Protein AF-A0A9N8K5F7-F1 (afdb_monomer_lite)

Foldseek 3Di:
DVVVVCVVVVCVVVLCVVQVVCVVVHPNVVSVVVVVVVVVVVVVCCVPPPDDPPPQVVLQVVLVVCCVVVVDPPSDRPVRVPPDDPVNVVVVVVVVVVCCCPVPPVNVVVVVVVVVVVVVVVVVVVVVVVVVVVD

InterPro domains:
  IPR011701 Major facilitator superfamily [PF07690] (1-124)
  IPR020846 Major facilitator superfamily domain [PS50850] (1-135)
  IPR036259 MFS transporter superfamily [SSF103473] (1-124)

Radius of gyration: 23.85 Å; chains: 1; bounding box: 61×31×61 Å

Structure (mmCIF, N/CA/C/O backbone):
data_AF-A0A9N8K5F7-F1
#
_entry.id   AF-A0A9N8K5F7-F1
#
loop_
_atom_site.group_PDB
_atom_site.id
_atom_site.type_symbol
_atom_site.label_atom_id
_atom_site.label_alt_id
_atom_site.label_comp_id
_atom_site.label_asym_id
_atom_site.label_entity_id
_atom_site.label_seq_id
_atom_site.pdbx_PDB_ins_code
_atom_site.Cartn_x
_atom_site.Cartn_y
_atom_site.Cartn_z
_atom_site.occupancy
_atom_site.B_iso_or_equiv
_atom_site.auth_seq_id
_atom_site.auth_comp_id
_atom_site.auth_asym_id
_atom_site.auth_atom_id
_atom_site.pdbx_PDB_model_num
ATOM 1 N N . MET A 1 1 ? -8.032 -16.164 -3.175 1.00 68.94 1 MET A N 1
ATOM 2 C CA . MET A 1 1 ? -6.645 -15.825 -2.787 1.00 68.94 1 MET A CA 1
ATOM 3 C C . MET A 1 1 ? -5.704 -15.759 -3.983 1.00 68.94 1 MET A C 1
ATOM 5 O O . MET A 1 1 ? -5.085 -14.722 -4.130 1.00 68.94 1 MET A O 1
ATOM 9 N N . ALA A 1 2 ? -5.668 -16.756 -4.878 1.00 79.31 2 ALA A N 1
ATOM 10 C CA . ALA A 1 2 ? -4.767 -16.767 -6.046 1.00 79.31 2 ALA A CA 1
ATOM 11 C C . ALA A 1 2 ? -4.793 -15.486 -6.914 1.00 79.31 2 ALA A C 1
ATOM 13 O O . ALA A 1 2 ? -3.746 -14.916 -7.201 1.00 79.31 2 ALA A O 1
ATOM 14 N N . PHE A 1 3 ? -5.980 -14.975 -7.268 1.00 81.56 3 PHE A N 1
ATOM 15 C CA . PHE A 1 3 ? -6.100 -13.721 -8.032 1.00 81.56 3 PHE A CA 1
ATOM 16 C C . PHE A 1 3 ? -5.583 -12.491 -7.272 1.00 81.56 3 PHE A C 1
ATOM 18 O O . PHE A 1 3 ? -4.952 -11.616 -7.855 1.00 81.56 3 PHE A O 1
ATOM 25 N N . TYR A 1 4 ? -5.811 -12.440 -5.958 1.00 80.94 4 TYR A N 1
ATOM 26 C CA . TYR A 1 4 ? -5.339 -11.344 -5.113 1.00 80.94 4 TYR A CA 1
ATOM 27 C C . TYR A 1 4 ? -3.813 -11.369 -4.956 1.00 80.94 4 TYR A C 1
ATOM 29 O O . TYR A 1 4 ? -3.171 -10.326 -4.995 1.00 80.94 4 TYR A O 1
ATOM 37 N N . THR A 1 5 ? -3.222 -12.560 -4.834 1.00 85.94 5 THR A N 1
ATOM 38 C CA . THR A 1 5 ? -1.767 -12.727 -4.724 1.00 85.94 5 THR A CA 1
ATOM 39 C C . THR A 1 5 ? -1.038 -12.528 -6.050 1.00 85.94 5 THR A C 1
ATOM 41 O O . THR A 1 5 ? 0.132 -12.173 -6.025 1.00 85.94 5 THR A O 1
ATOM 44 N N . ALA A 1 6 ? -1.705 -12.725 -7.193 1.00 84.56 6 ALA A N 1
ATOM 45 C CA . ALA A 1 6 ? -1.130 -12.489 -8.520 1.00 84.56 6 ALA A CA 1
ATOM 46 C C . ALA A 1 6 ? -1.094 -10.997 -8.906 1.00 84.56 6 ALA A C 1
ATOM 48 O O . ALA A 1 6 ? -0.188 -10.564 -9.613 1.00 84.56 6 ALA A O 1
ATOM 49 N N . ALA A 1 7 ? -2.040 -10.194 -8.410 1.00 85.00 7 ALA A N 1
ATOM 50 C CA . ALA A 1 7 ? -2.142 -8.764 -8.707 1.00 85.00 7 ALA A CA 1
ATOM 51 C C . ALA A 1 7 ? -0.830 -7.952 -8.544 1.00 85.00 7 ALA A C 1
ATOM 53 O O . ALA A 1 7 ? -0.512 -7.185 -9.455 1.00 85.00 7 ALA A O 1
ATOM 54 N N . PRO A 1 8 ? -0.036 -8.096 -7.457 1.00 83.62 8 PRO A N 1
ATOM 55 C CA . PRO A 1 8 ? 1.207 -7.336 -7.299 1.00 83.62 8 PRO A CA 1
ATOM 56 C C . PRO A 1 8 ? 2.324 -7.738 -8.271 1.00 83.62 8 PRO A C 1
ATOM 58 O O . PRO A 1 8 ? 3.209 -6.924 -8.504 1.00 83.62 8 PRO A O 1
ATOM 61 N N . PHE A 1 9 ? 2.293 -8.943 -8.846 1.00 82.38 9 PHE A N 1
ATOM 62 C CA . PHE A 1 9 ? 3.284 -9.377 -9.840 1.00 82.38 9 PHE A CA 1
ATOM 63 C C . PHE A 1 9 ? 2.952 -8.853 -11.239 1.00 82.38 9 PHE A C 1
ATOM 65 O O . PHE A 1 9 ? 3.835 -8.436 -11.976 1.00 82.38 9 PHE A O 1
ATOM 72 N N . VAL A 1 10 ? 1.661 -8.792 -11.569 1.00 86.19 10 VAL A N 1
ATOM 73 C CA . VAL A 1 10 ? 1.179 -8.317 -12.873 1.00 86.19 10 VAL A CA 1
ATOM 74 C C . VAL A 1 10 ? 1.387 -6.805 -13.050 1.00 86.19 10 VAL A C 1
ATOM 76 O O . VAL A 1 10 ? 1.620 -6.326 -14.158 1.00 86.19 10 VAL A O 1
ATOM 79 N N . GLY A 1 11 ? 1.326 -6.029 -11.963 1.00 83.50 11 GLY A N 1
ATOM 80 C CA . GLY A 1 11 ? 1.480 -4.570 -12.009 1.00 83.50 11 GLY A CA 1
ATOM 81 C C . GLY A 1 11 ? 2.815 -4.094 -12.612 1.00 83.50 11 GLY A C 1
ATOM 82 O O . GLY A 1 11 ? 2.790 -3.326 -13.577 1.00 83.50 11 GLY A O 1
ATOM 83 N N . PRO A 1 12 ? 3.974 -4.533 -12.082 1.00 83.88 12 PRO A N 1
ATOM 84 C CA . PRO A 1 12 ? 5.294 -4.168 -12.599 1.00 83.88 12 PRO A CA 1
ATOM 85 C C . PRO A 1 12 ? 5.569 -4.619 -14.035 1.00 83.88 12 PRO A C 1
ATOM 87 O O . PRO A 1 12 ? 6.362 -3.977 -14.712 1.00 83.88 12 PRO A O 1
ATOM 90 N N . GLU A 1 13 ? 4.928 -5.689 -14.508 1.00 84.81 13 GLU A N 1
ATOM 91 C CA . GLU A 1 13 ? 5.097 -6.184 -15.880 1.00 84.81 13 GLU A CA 1
ATOM 92 C C . GLU A 1 13 ? 4.286 -5.352 -16.883 1.00 84.81 13 GLU A C 1
ATOM 94 O O . GLU A 1 13 ? 4.802 -4.930 -17.916 1.00 84.81 13 GLU A O 1
ATOM 99 N N . ILE A 1 14 ? 3.020 -5.054 -16.565 1.00 88.12 14 ILE A N 1
ATOM 100 C CA . ILE A 1 14 ? 2.129 -4.292 -17.454 1.00 88.12 14 ILE A CA 1
ATOM 101 C C . ILE A 1 14 ? 2.465 -2.793 -17.445 1.00 88.12 14 ILE A C 1
ATOM 103 O O . ILE A 1 14 ? 2.315 -2.116 -18.465 1.00 88.12 14 ILE A O 1
ATOM 107 N N . GLY A 1 15 ? 2.938 -2.261 -16.314 1.00 85.31 15 GLY A N 1
ATOM 108 C CA . GLY A 1 15 ? 3.220 -0.835 -16.134 1.00 85.31 15 GLY A CA 1
ATOM 109 C C . GLY A 1 15 ? 4.149 -0.238 -17.205 1.00 85.31 15 GLY A C 1
ATOM 110 O O . GLY A 1 15 ? 3.743 0.714 -17.874 1.00 85.31 15 GLY A O 1
ATOM 111 N N . PRO A 1 16 ? 5.361 -0.784 -17.420 1.00 86.56 16 PRO A N 1
ATOM 112 C CA . PRO A 1 16 ? 6.296 -0.309 -18.440 1.00 86.56 16 PRO A CA 1
ATOM 113 C C . PRO A 1 16 ? 5.785 -0.487 -19.871 1.00 86.56 16 PRO A C 1
ATOM 115 O O . PRO A 1 16 ? 6.047 0.371 -20.708 1.00 86.56 16 PRO A O 1
ATOM 118 N N . ILE A 1 17 ? 5.024 -1.550 -20.156 1.00 87.88 17 ILE A N 1
ATOM 119 C CA . ILE A 1 17 ? 4.459 -1.804 -21.491 1.00 87.88 17 ILE A CA 1
ATOM 120 C C . ILE A 1 17 ? 3.467 -0.694 -21.854 1.00 87.88 17 ILE A C 1
ATOM 122 O O . ILE A 1 17 ? 3.580 -0.060 -22.903 1.00 87.88 17 ILE A O 1
ATOM 126 N N . VAL A 1 18 ? 2.521 -0.412 -20.955 1.00 88.06 18 VAL A N 1
ATOM 127 C CA . VAL A 1 18 ? 1.521 0.645 -21.154 1.00 88.06 18 VAL A CA 1
ATOM 128 C C . VAL A 1 18 ? 2.181 2.026 -21.128 1.00 88.06 18 VAL A C 1
ATOM 130 O O . VAL A 1 18 ? 1.870 2.874 -21.963 1.00 88.06 18 VAL A O 1
ATOM 133 N N . GLY A 1 19 ? 3.130 2.253 -20.216 1.00 85.81 19 GLY A N 1
ATOM 134 C CA . GLY A 1 19 ? 3.873 3.510 -20.117 1.00 85.81 19 GLY A CA 1
ATOM 135 C C . GLY A 1 19 ? 4.718 3.811 -21.358 1.00 85.81 19 GLY A C 1
ATOM 136 O O . GLY A 1 19 ? 4.715 4.946 -21.834 1.00 85.81 19 GLY A O 1
ATOM 137 N N . GLY A 1 20 ? 5.383 2.794 -21.911 1.00 85.81 20 GLY A N 1
ATOM 138 C CA . GLY A 1 20 ? 6.154 2.881 -23.148 1.00 85.81 20 GLY A CA 1
ATOM 139 C C . GLY A 1 20 ? 5.265 3.137 -24.361 1.00 85.81 20 GLY A C 1
ATOM 140 O O . GLY A 1 20 ? 5.573 4.012 -25.164 1.00 85.81 20 GLY A O 1
ATOM 141 N N . PHE A 1 21 ? 4.114 2.464 -24.453 1.00 88.19 21 PHE A N 1
ATOM 142 C CA . PHE A 1 21 ? 3.141 2.703 -25.521 1.00 88.19 21 PHE A CA 1
ATOM 143 C C . PHE A 1 21 ? 2.611 4.145 -25.503 1.00 88.19 21 PHE A C 1
ATOM 145 O O . PHE A 1 21 ? 2.589 4.816 -26.533 1.00 88.19 21 PHE A O 1
ATOM 152 N N . ILE A 1 22 ? 2.243 4.666 -24.328 1.00 89.75 22 ILE A N 1
ATOM 153 C CA . ILE A 1 22 ? 1.775 6.054 -24.188 1.00 89.75 22 ILE A CA 1
ATOM 154 C C . ILE A 1 22 ? 2.879 7.046 -24.576 1.00 89.75 22 ILE A C 1
ATOM 156 O O . ILE A 1 22 ? 2.595 8.031 -25.250 1.00 89.75 22 ILE A O 1
ATOM 160 N N . ASN A 1 23 ? 4.129 6.799 -24.179 1.00 88.50 23 ASN A N 1
ATOM 161 C CA . ASN A 1 23 ? 5.247 7.684 -24.508 1.00 88.50 23 ASN A CA 1
ATOM 162 C C . ASN A 1 23 ? 5.659 7.620 -25.988 1.00 88.50 23 ASN A C 1
ATOM 164 O O . ASN A 1 23 ? 6.150 8.604 -26.524 1.00 88.50 23 ASN A O 1
ATOM 168 N N . TYR A 1 24 ? 5.437 6.488 -26.656 1.00 88.44 24 TYR A N 1
ATOM 169 C CA . TYR A 1 24 ? 5.726 6.344 -28.081 1.00 88.44 24 TYR A CA 1
ATOM 170 C C . TYR A 1 24 ? 4.752 7.151 -28.950 1.00 88.44 24 TYR A C 1
ATOM 172 O O . TYR A 1 24 ? 5.163 7.826 -29.890 1.00 88.44 24 TYR A O 1
ATOM 180 N N . TYR A 1 25 ? 3.456 7.109 -28.628 1.00 85.88 25 TYR A N 1
ATOM 181 C CA . TYR A 1 25 ? 2.422 7.804 -29.406 1.00 85.88 25 TYR A CA 1
ATOM 182 C C . TYR A 1 25 ? 2.089 9.209 -28.881 1.00 85.88 25 TYR A C 1
ATOM 184 O O . TYR A 1 25 ? 1.400 9.971 -29.555 1.00 85.88 25 TYR A O 1
ATOM 192 N N . THR A 1 26 ? 2.504 9.557 -27.661 1.00 86.25 26 THR A N 1
ATOM 193 C CA . THR A 1 26 ? 2.134 10.802 -26.966 1.00 86.25 26 THR A CA 1
ATOM 194 C C . THR A 1 26 ? 3.304 11.335 -26.117 1.00 86.25 26 THR A C 1
ATOM 196 O O . THR A 1 26 ? 4.394 10.791 -26.100 1.00 86.25 26 THR A O 1
ATOM 199 N N . ASN A 1 27 ? 3.105 12.435 -25.388 1.00 87.00 27 ASN A N 1
ATOM 200 C CA . ASN A 1 27 ? 4.084 13.013 -24.465 1.00 87.00 27 ASN A CA 1
ATOM 201 C C . ASN A 1 27 ? 4.135 12.297 -23.103 1.00 87.00 27 ASN A C 1
ATOM 203 O O . ASN A 1 27 ? 3.123 11.817 -22.596 1.00 87.00 27 ASN A O 1
ATOM 207 N N . TRP A 1 28 ? 5.279 12.392 -22.419 1.00 85.00 28 TRP A N 1
ATOM 208 C CA . TRP A 1 28 ? 5.511 11.847 -21.068 1.00 85.00 28 TRP A CA 1
ATOM 209 C C . TRP A 1 28 ? 4.487 12.282 -20.002 1.00 85.00 28 TRP A C 1
ATOM 211 O O . TRP A 1 28 ? 4.210 11.545 -19.059 1.00 85.00 28 TRP A O 1
ATOM 221 N N . ARG A 1 29 ? 3.882 13.467 -20.155 1.00 91.06 29 ARG A N 1
ATOM 222 C CA . ARG A 1 29 ? 2.857 13.987 -19.232 1.00 91.06 29 ARG A CA 1
ATOM 223 C C . ARG A 1 29 ? 1.582 13.143 -19.242 1.00 91.06 29 ARG A C 1
ATOM 225 O O . ARG A 1 29 ? 0.918 13.026 -18.216 1.00 91.06 29 ARG A O 1
ATOM 232 N N . TRP A 1 30 ? 1.253 12.538 -20.383 1.00 89.94 30 TRP A N 1
ATOM 233 C CA . TRP A 1 30 ? 0.045 11.729 -20.528 1.00 89.94 30 TRP A CA 1
ATOM 234 C C . TRP A 1 30 ? 0.102 10.422 -19.748 1.00 89.94 30 TRP A C 1
ATOM 236 O O . TRP A 1 30 ? -0.938 9.970 -19.276 1.00 89.94 30 TRP A O 1
ATOM 246 N N . THR A 1 31 ? 1.295 9.882 -19.490 1.00 88.31 31 THR A N 1
ATOM 247 C CA . THR A 1 31 ? 1.465 8.733 -18.593 1.00 88.31 31 THR A CA 1
ATOM 248 C C . THR A 1 31 ? 0.914 9.039 -17.196 1.00 88.31 31 THR A C 1
ATOM 250 O O . THR A 1 31 ? 0.184 8.229 -16.628 1.00 88.31 31 THR A O 1
ATOM 253 N N . PHE A 1 32 ? 1.166 10.243 -16.668 1.00 89.06 32 PHE A N 1
ATOM 254 C CA . PHE A 1 32 ? 0.632 10.665 -15.369 1.00 89.06 32 PHE A CA 1
ATOM 255 C C . PHE A 1 32 ? -0.882 10.892 -15.393 1.00 89.06 32 PHE A C 1
ATOM 257 O O . PHE A 1 32 ? -1.564 10.520 -14.439 1.00 89.06 32 PHE A O 1
ATOM 264 N N . TYR A 1 33 ? -1.429 11.460 -16.473 1.00 92.06 33 TYR A N 1
ATOM 265 C CA . TYR A 1 33 ? -2.877 11.661 -16.593 1.00 92.06 33 TYR A CA 1
ATOM 266 C C . TYR A 1 33 ? -3.642 10.336 -16.664 1.00 92.06 33 TYR A C 1
ATOM 268 O O . TYR A 1 33 ? -4.646 10.181 -15.973 1.00 92.06 33 TYR A O 1
ATOM 276 N N . VAL A 1 34 ? -3.145 9.359 -17.427 1.00 90.38 34 VAL A N 1
ATOM 277 C CA . VAL A 1 34 ? -3.758 8.024 -17.513 1.00 90.38 34 VAL A CA 1
ATOM 278 C C . VAL A 1 34 ? -3.718 7.315 -16.159 1.00 90.38 34 VAL A C 1
ATOM 280 O O . VAL A 1 34 ? -4.736 6.782 -15.722 1.00 90.38 34 VAL A O 1
ATOM 283 N N . LEU A 1 35 ? -2.585 7.374 -15.449 1.00 90.88 35 LEU A N 1
ATOM 284 C CA . LEU A 1 35 ? -2.466 6.821 -14.096 1.00 90.88 35 LEU A CA 1
ATOM 285 C C . LEU A 1 35 ? -3.441 7.480 -13.111 1.00 90.88 35 LEU A C 1
ATOM 287 O O . LEU A 1 35 ? -4.038 6.791 -12.283 1.00 90.88 35 LEU A O 1
ATOM 291 N N . LEU A 1 36 ? -3.630 8.798 -13.209 1.00 93.31 36 LEU A N 1
ATOM 292 C CA . LEU A 1 36 ? -4.546 9.542 -12.347 1.00 93.31 36 LEU A CA 1
ATOM 293 C C . LEU A 1 36 ? -6.007 9.167 -12.618 1.00 93.31 36 LEU A C 1
ATOM 295 O O . LEU A 1 36 ? -6.751 8.922 -11.670 1.00 93.31 36 LEU A O 1
ATOM 299 N N . ILE A 1 37 ? -6.408 9.065 -13.888 1.00 94.12 37 ILE A N 1
ATOM 300 C CA . ILE A 1 37 ? -7.762 8.640 -14.277 1.00 94.12 37 ILE A CA 1
ATOM 301 C C . ILE A 1 37 ? -8.023 7.207 -13.807 1.00 94.12 37 ILE A C 1
ATOM 303 O O . ILE A 1 37 ? -9.064 6.937 -13.211 1.00 94.12 37 ILE A O 1
ATOM 307 N N . TRP A 1 38 ? -7.067 6.301 -14.023 1.00 91.81 38 TRP A N 1
ATOM 308 C CA . TRP A 1 38 ? -7.178 4.906 -13.604 1.00 91.81 38 TRP A CA 1
ATOM 309 C C . TRP A 1 38 ? -7.305 4.769 -12.082 1.00 91.81 38 TRP A C 1
ATOM 311 O O . TRP A 1 38 ? -8.236 4.134 -11.588 1.00 91.81 38 TRP A O 1
ATOM 321 N N . SER A 1 39 ? -6.414 5.421 -11.330 1.00 92.00 39 SER A N 1
ATOM 322 C CA . SER A 1 39 ? -6.435 5.417 -9.863 1.00 92.00 39 SER A CA 1
ATOM 323 C C . SER A 1 39 ? -7.713 6.052 -9.304 1.00 92.00 39 SER A C 1
ATOM 325 O O . SER A 1 39 ? -8.349 5.495 -8.409 1.00 92.00 39 SER A O 1
ATOM 327 N N . GLY A 1 40 ? -8.152 7.176 -9.880 1.00 93.31 40 GLY A N 1
ATOM 328 C CA . GLY A 1 40 ? -9.408 7.830 -9.512 1.00 93.31 40 GLY A CA 1
ATOM 329 C C . GLY A 1 40 ? -10.634 6.957 -9.795 1.00 93.31 40 GLY A C 1
ATOM 330 O O . GLY A 1 40 ? -11.529 6.864 -8.956 1.00 93.31 40 GLY A O 1
ATOM 331 N N . GLY A 1 41 ? -10.650 6.259 -10.934 1.00 94.50 41 GLY A N 1
ATOM 332 C CA . GLY A 1 41 ? -11.697 5.300 -11.286 1.00 94.50 41 GLY A CA 1
ATOM 333 C C . GLY A 1 41 ? -11.750 4.118 -10.320 1.00 94.50 41 GLY A C 1
ATOM 334 O O . GLY A 1 41 ? -12.825 3.769 -9.834 1.00 94.50 41 GLY A O 1
ATOM 335 N N . MET A 1 42 ? -10.593 3.551 -9.964 1.00 90.75 42 MET A N 1
ATOM 336 C CA . MET A 1 42 ? -10.506 2.499 -8.947 1.00 90.75 42 MET A CA 1
ATOM 337 C C . MET A 1 42 ? -10.994 2.985 -7.580 1.00 90.75 42 MET A C 1
ATOM 339 O O . MET A 1 42 ? -11.746 2.276 -6.918 1.00 90.75 42 MET A O 1
ATOM 343 N N . LEU A 1 43 ? -10.622 4.198 -7.164 1.00 90.56 43 LEU A N 1
ATOM 344 C CA . LEU A 1 43 ? -11.087 4.784 -5.908 1.00 90.56 43 LEU A CA 1
ATOM 345 C C . LEU A 1 43 ? -12.615 4.941 -5.895 1.00 90.56 43 LEU A C 1
ATOM 347 O O . LEU A 1 43 ? -13.264 4.543 -4.929 1.00 90.56 43 LEU A O 1
ATOM 351 N N . ALA A 1 44 ? -13.198 5.471 -6.972 1.00 91.44 44 ALA A N 1
ATOM 352 C CA . ALA A 1 44 ? -14.647 5.612 -7.101 1.00 91.44 44 ALA A CA 1
ATOM 353 C C . ALA A 1 44 ? -15.360 4.248 -7.094 1.00 91.44 44 ALA A C 1
ATOM 355 O O . ALA A 1 44 ? -16.387 4.081 -6.430 1.00 91.44 44 ALA A O 1
ATOM 356 N N . ALA A 1 45 ? -14.790 3.251 -7.775 1.00 89.88 45 ALA A N 1
ATOM 357 C CA . ALA A 1 45 ? -15.294 1.883 -7.768 1.00 89.88 45 ALA A CA 1
ATOM 358 C C . ALA A 1 45 ? -15.260 1.283 -6.354 1.00 89.88 45 ALA A C 1
ATOM 360 O O . ALA A 1 45 ? -16.245 0.704 -5.909 1.00 89.88 45 ALA A O 1
ATOM 361 N N . ILE A 1 46 ? -14.172 1.480 -5.606 1.00 88.44 46 ILE A N 1
ATOM 362 C CA . ILE A 1 46 ? -14.053 1.007 -4.222 1.00 88.44 46 ILE A CA 1
ATOM 363 C C . ILE A 1 46 ? -15.114 1.662 -3.332 1.00 88.44 46 ILE A C 1
ATOM 365 O O . ILE A 1 46 ? -15.798 0.961 -2.596 1.00 88.44 46 ILE A O 1
ATOM 369 N N . ILE A 1 47 ? -15.303 2.981 -3.428 1.00 86.06 47 ILE A N 1
ATOM 370 C CA . ILE A 1 47 ? -16.283 3.710 -2.605 1.00 86.06 47 ILE A CA 1
ATOM 371 C C . ILE A 1 47 ? -17.724 3.250 -2.887 1.00 86.06 47 ILE A C 1
ATOM 373 O O . ILE A 1 47 ? -18.548 3.224 -1.975 1.00 86.06 47 ILE A O 1
ATOM 377 N N . THR A 1 48 ? -18.040 2.897 -4.136 1.00 86.56 48 THR A N 1
ATOM 378 C CA . THR A 1 48 ? -19.407 2.530 -4.550 1.00 86.56 48 THR A CA 1
ATOM 379 C C . THR A 1 48 ? -19.722 1.044 -4.380 1.00 86.56 48 THR A C 1
ATOM 381 O O . THR A 1 48 ? -20.840 0.706 -3.995 1.00 86.56 48 THR A O 1
ATOM 384 N N . LEU A 1 49 ? -18.764 0.154 -4.654 1.00 85.81 49 LEU A N 1
ATOM 385 C CA . LEU A 1 49 ? -18.972 -1.299 -4.664 1.00 85.81 49 LEU A CA 1
ATOM 386 C C . LEU A 1 49 ? -18.599 -1.973 -3.341 1.00 85.81 49 LEU A C 1
ATOM 388 O O . LEU A 1 49 ? -19.134 -3.041 -3.040 1.00 85.81 49 LEU A O 1
ATOM 392 N N . VAL A 1 50 ? -17.677 -1.399 -2.559 1.00 81.38 50 VAL A N 1
ATOM 393 C CA . VAL A 1 50 ? -17.169 -2.044 -1.341 1.00 81.38 50 VAL A CA 1
ATOM 394 C C . VAL A 1 50 ? -17.916 -1.510 -0.118 1.00 81.38 50 VAL A C 1
ATOM 396 O O . VAL A 1 50 ? -17.704 -0.364 0.282 1.00 81.38 50 VAL A O 1
ATOM 399 N N . PRO A 1 51 ? -18.770 -2.323 0.534 1.00 70.75 51 PRO A N 1
ATOM 400 C CA . PRO A 1 51 ? -19.347 -1.934 1.809 1.00 70.75 51 PRO A CA 1
ATOM 401 C C . PRO A 1 51 ? -18.242 -1.832 2.867 1.00 70.75 51 PRO A C 1
ATOM 403 O O . PRO A 1 51 ? -17.304 -2.631 2.891 1.00 70.75 51 PRO A O 1
ATOM 406 N N . GLU A 1 52 ? -18.369 -0.856 3.766 1.00 72.81 52 GLU A N 1
ATOM 407 C CA . GLU A 1 52 ? -17.461 -0.627 4.898 1.00 72.81 52 GLU A CA 1
ATOM 408 C C . GLU A 1 52 ? -17.122 -1.932 5.641 1.00 72.81 52 GLU A C 1
ATOM 410 O O . GLU A 1 52 ? -17.899 -2.419 6.463 1.00 72.81 52 GLU A O 1
ATOM 415 N N . THR A 1 53 ? -15.947 -2.503 5.353 1.00 74.62 53 THR A N 1
ATOM 416 C CA . THR A 1 53 ? -15.509 -3.816 5.872 1.00 74.62 53 THR A CA 1
ATOM 417 C C . THR A 1 53 ? -14.735 -3.676 7.193 1.00 74.62 53 THR A C 1
ATOM 419 O O . THR A 1 53 ? -14.331 -4.656 7.819 1.00 74.62 53 THR A O 1
ATOM 422 N N . TYR A 1 54 ? -14.525 -2.446 7.673 1.00 68.00 54 TYR A N 1
ATOM 423 C CA . TYR A 1 54 ? -13.728 -2.199 8.867 1.00 68.00 54 TYR A CA 1
ATOM 424 C C . TYR A 1 54 ? -14.502 -2.553 10.151 1.00 68.00 54 TYR A C 1
ATOM 426 O O . TYR A 1 54 ? -15.331 -1.791 10.659 1.00 68.00 54 TYR A O 1
ATOM 434 N N . HIS A 1 55 ? -14.189 -3.729 10.704 1.00 63.66 55 HIS A N 1
ATOM 435 C CA . HIS A 1 55 ? -14.834 -4.330 11.879 1.00 63.66 55 HIS A CA 1
ATOM 436 C C . HIS A 1 55 ? -14.990 -3.380 13.094 1.00 63.66 55 HIS A C 1
ATOM 438 O O . HIS A 1 55 ? -16.070 -3.338 13.691 1.00 63.66 55 HIS A O 1
ATOM 444 N N . PRO A 1 56 ? -13.989 -2.551 13.463 1.00 65.44 56 PRO A N 1
ATOM 445 C CA . PRO A 1 56 ? -14.123 -1.600 14.571 1.00 65.44 56 PRO A CA 1
ATOM 446 C C . PRO A 1 56 ? -15.146 -0.483 14.315 1.00 65.44 56 PRO A C 1
ATOM 448 O O . PRO A 1 56 ? -15.813 -0.029 15.246 1.00 65.44 56 PRO A O 1
ATOM 451 N N . VAL A 1 57 ? -15.300 -0.047 13.060 1.00 68.69 57 VAL A N 1
ATOM 452 C CA . VAL A 1 57 ? -16.273 0.989 12.669 1.00 68.69 57 VAL A CA 1
ATOM 453 C C . VAL A 1 57 ? -17.689 0.418 12.633 1.00 68.69 57 VAL A C 1
ATOM 455 O O . VAL A 1 57 ? -18.622 1.083 13.087 1.00 68.69 57 VAL A O 1
ATOM 458 N N . LEU A 1 58 ? -17.860 -0.831 12.195 1.00 74.75 58 LEU A N 1
ATOM 459 C CA . LEU A 1 58 ? -19.142 -1.540 12.279 1.00 74.75 58 LEU A CA 1
ATOM 460 C C . LEU A 1 58 ? -19.593 -1.722 13.739 1.00 74.75 58 LEU A C 1
ATOM 462 O O . LEU A 1 58 ? -20.742 -1.429 14.075 1.00 74.75 58 LEU A O 1
ATOM 466 N N . LEU A 1 59 ? -18.675 -2.115 14.630 1.00 71.81 59 LEU A N 1
ATOM 467 C CA . LEU A 1 59 ? -18.928 -2.223 16.073 1.00 71.81 59 LEU A CA 1
ATOM 468 C C . LEU A 1 59 ? -19.284 -0.874 16.707 1.00 71.81 59 LEU A C 1
ATOM 470 O O . LEU A 1 59 ? -20.199 -0.812 17.528 1.00 71.81 59 LEU A O 1
ATOM 474 N N . ARG A 1 60 ? -18.623 0.215 16.294 1.00 72.69 60 ARG A N 1
ATOM 475 C CA . ARG A 1 60 ? -18.975 1.578 16.719 1.00 72.69 60 ARG A CA 1
ATOM 476 C C . ARG A 1 60 ? -20.389 1.958 16.277 1.00 72.69 60 ARG A C 1
ATOM 478 O O . ARG A 1 60 ? -21.176 2.412 17.102 1.00 72.69 60 ARG A O 1
ATOM 485 N N . LYS A 1 61 ? -20.747 1.726 15.008 1.00 73.94 61 LYS A N 1
ATOM 486 C CA . LYS A 1 61 ? -22.103 1.986 14.488 1.00 73.94 61 LYS A CA 1
ATOM 487 C C . LYS A 1 61 ? -23.165 1.182 15.254 1.00 73.94 61 LYS A C 1
ATOM 489 O O . LYS A 1 61 ? -24.205 1.734 15.612 1.00 73.94 61 LYS A O 1
ATOM 494 N N . LYS A 1 62 ? -22.882 -0.086 15.577 1.00 75.69 62 LYS A N 1
ATOM 495 C CA . LYS A 1 62 ? -23.778 -0.950 16.365 1.00 75.69 62 LYS A CA 1
ATOM 496 C C . LYS A 1 62 ? -23.919 -0.478 17.818 1.00 75.69 62 LYS A C 1
ATOM 498 O O . LYS A 1 62 ? -25.038 -0.417 18.318 1.00 75.69 62 LYS A O 1
ATOM 503 N N . ALA A 1 63 ? -22.822 -0.084 18.467 1.00 73.69 63 ALA A N 1
ATOM 504 C CA . ALA A 1 63 ? -22.837 0.458 19.828 1.00 73.69 63 ALA A CA 1
ATOM 505 C C . ALA A 1 63 ? -23.619 1.782 19.919 1.00 73.69 63 ALA A C 1
ATOM 507 O O . ALA A 1 63 ? -24.389 1.975 20.854 1.00 73.69 63 ALA A O 1
ATOM 508 N N . ILE A 1 64 ? -23.492 2.667 18.921 1.00 74.88 64 ILE A N 1
ATOM 509 C CA . ILE A 1 64 ? -24.270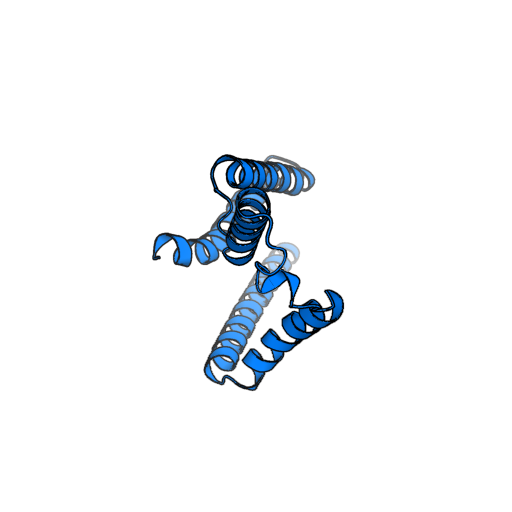 3.916 18.841 1.00 74.88 64 ILE A CA 1
ATOM 510 C C . ILE A 1 64 ? -25.769 3.630 18.685 1.00 74.88 64 ILE A C 1
ATOM 512 O O . ILE A 1 64 ? -26.581 4.298 19.323 1.00 74.88 64 ILE A O 1
ATOM 516 N N . LYS A 1 65 ? -26.146 2.637 17.869 1.00 78.94 65 LYS A N 1
ATOM 517 C CA . LYS A 1 65 ? -27.550 2.231 17.708 1.00 78.94 65 LYS A CA 1
ATOM 518 C C . LYS A 1 65 ? -28.126 1.677 19.020 1.00 78.94 65 LYS A C 1
ATOM 520 O O . LYS A 1 65 ? -29.141 2.170 19.491 1.00 78.94 65 LYS A O 1
ATOM 525 N N . LEU A 1 66 ? -27.405 0.765 19.677 1.00 73.69 66 LEU A N 1
ATOM 526 C CA . LEU A 1 66 ? -27.803 0.179 20.965 1.00 73.69 66 LEU A CA 1
ATOM 527 C C . LEU A 1 66 ? -27.923 1.212 22.098 1.00 73.69 66 LEU A C 1
ATOM 529 O O . LEU A 1 66 ? -28.811 1.092 22.941 1.00 73.69 66 LEU A O 1
ATOM 533 N N . ARG A 1 67 ? -27.080 2.255 22.111 1.00 76.50 67 ARG A N 1
ATOM 534 C CA . ARG A 1 67 ? -27.214 3.382 23.052 1.00 76.50 67 ARG A CA 1
ATOM 535 C C . ARG A 1 67 ? -28.529 4.133 22.887 1.00 76.50 67 ARG A C 1
ATOM 537 O O . ARG A 1 67 ? -29.132 4.499 23.889 1.00 76.50 67 ARG A O 1
ATOM 544 N N . LYS A 1 68 ? -28.943 4.380 21.640 1.00 73.25 68 LYS A N 1
ATOM 545 C CA . LYS A 1 68 ? -30.189 5.097 21.339 1.00 73.25 68 LYS A CA 1
ATOM 546 C C . LYS A 1 68 ? -31.417 4.281 21.736 1.00 73.25 68 LYS A C 1
ATOM 548 O O . LYS A 1 68 ? -32.342 4.851 22.295 1.00 73.25 68 LYS A O 1
ATOM 553 N N . ASP A 1 69 ? -31.380 2.970 21.507 1.00 76.56 69 ASP A N 1
ATOM 554 C CA . ASP A 1 69 ? -32.520 2.085 21.772 1.00 76.56 69 ASP A CA 1
ATOM 555 C C . ASP A 1 69 ? -32.677 1.750 23.270 1.00 76.56 69 ASP A C 1
ATOM 557 O O . ASP A 1 69 ? -33.793 1.626 23.761 1.00 76.56 69 ASP A O 1
ATOM 561 N N . THR A 1 70 ? -31.572 1.624 24.019 1.00 72.62 70 THR A N 1
ATOM 562 C CA . THR A 1 70 ? -31.594 1.150 25.423 1.00 72.62 70 THR A CA 1
ATOM 563 C C . THR A 1 70 ? -31.460 2.277 26.456 1.00 72.62 70 THR A C 1
ATOM 565 O O . THR A 1 70 ? -31.563 2.027 27.653 1.00 72.62 70 THR A O 1
ATOM 568 N N . GLY A 1 71 ? -31.128 3.503 26.037 1.00 67.25 71 GLY A N 1
ATOM 569 C CA . GLY A 1 71 ? -30.895 4.648 26.933 1.00 67.25 71 GLY A CA 1
ATOM 570 C C . GLY A 1 71 ? -29.702 4.506 27.896 1.00 67.25 71 GLY A C 1
ATOM 571 O O . GLY A 1 71 ? -29.427 5.418 28.672 1.00 67.25 71 GLY A O 1
ATOM 572 N N . ASN A 1 72 ? -28.968 3.387 27.859 1.00 64.31 72 ASN A N 1
ATOM 573 C CA . ASN A 1 72 ? -27.877 3.092 28.784 1.00 64.31 72 ASN A CA 1
ATOM 574 C C . ASN A 1 72 ? -26.508 3.515 28.196 1.00 64.31 72 ASN A C 1
ATOM 576 O O . ASN A 1 72 ? -26.082 2.962 27.173 1.00 64.31 72 ASN A O 1
ATOM 580 N N . PRO A 1 73 ? -25.772 4.447 28.836 1.00 64.44 73 PRO A N 1
ATOM 581 C CA . PRO A 1 73 ? -24.474 4.936 28.358 1.00 64.44 73 PRO A CA 1
ATOM 582 C C . PRO A 1 73 ? -23.316 3.928 28.503 1.00 64.44 73 PRO A C 1
ATOM 584 O O . PRO A 1 73 ? -22.214 4.199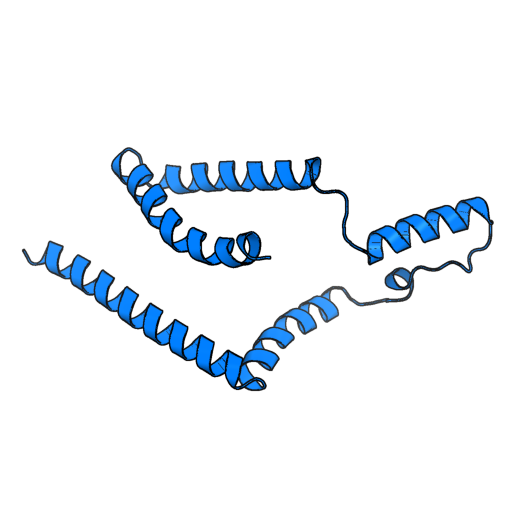 28.017 1.00 64.44 73 PRO A O 1
ATOM 587 N N . ALA A 1 74 ? -23.539 2.768 29.135 1.00 65.12 74 ALA A N 1
ATOM 588 C CA . ALA A 1 74 ? -22.513 1.752 29.385 1.00 65.12 74 ALA A CA 1
ATOM 589 C C . ALA A 1 74 ? -22.018 1.020 28.121 1.00 65.12 74 ALA A C 1
ATOM 591 O O . ALA A 1 74 ? -20.911 0.482 28.107 1.00 65.12 74 ALA A O 1
ATOM 592 N N . TRP A 1 75 ? -22.791 1.020 27.031 1.00 56.94 75 TRP A N 1
ATOM 593 C CA . TRP A 1 75 ? -22.397 0.368 25.780 1.00 56.94 75 TRP A CA 1
ATOM 594 C C . TRP A 1 75 ? -21.321 1.187 25.056 1.00 56.94 75 TRP A C 1
ATOM 596 O O . TRP A 1 75 ? -21.642 2.077 24.274 1.00 56.94 75 TRP A O 1
ATOM 606 N N . ARG A 1 76 ? -20.031 0.938 25.315 1.00 61.19 76 ARG A N 1
ATOM 607 C CA . ARG A 1 76 ? -18.884 1.554 24.613 1.00 61.19 76 ARG A CA 1
ATOM 608 C C . ARG A 1 76 ? -18.199 0.555 23.695 1.00 61.19 76 ARG A C 1
ATOM 610 O O . ARG A 1 76 ? -17.862 -0.548 24.108 1.00 61.19 76 ARG A O 1
ATOM 617 N N . ALA A 1 77 ? -17.983 0.951 22.440 1.00 59.75 77 ALA A N 1
ATOM 618 C CA . ALA A 1 77 ? -17.174 0.153 21.529 1.00 59.75 77 ALA A CA 1
ATOM 619 C C . ALA A 1 77 ? -15.703 0.185 21.996 1.00 59.75 77 ALA A C 1
ATOM 621 O O . ALA A 1 77 ? -15.243 1.239 22.443 1.00 59.75 77 ALA A O 1
ATOM 622 N N . PRO A 1 78 ? -14.927 -0.906 21.848 1.00 62.19 78 PRO A N 1
ATOM 623 C CA . PRO A 1 78 ? -13.518 -0.947 22.257 1.00 62.19 78 PRO A CA 1
ATOM 624 C C . PRO A 1 78 ? -12.674 0.185 21.652 1.00 62.19 78 PRO A C 1
ATOM 626 O O . PRO A 1 78 ? -11.750 0.679 22.288 1.00 62.19 78 PRO A O 1
ATOM 629 N N . ILE A 1 79 ? -13.040 0.645 20.449 1.00 58.91 79 ILE A N 1
ATOM 630 C CA . ILE A 1 79 ? -12.389 1.760 19.752 1.00 58.91 79 ILE A CA 1
ATOM 631 C C . ILE A 1 79 ? -12.635 3.133 20.399 1.00 58.91 79 ILE A C 1
ATOM 633 O O . ILE A 1 79 ? -11.835 4.036 20.203 1.00 58.91 79 ILE A O 1
ATOM 637 N N . GLU A 1 80 ? -13.705 3.297 21.182 1.00 58.97 80 GLU A N 1
ATOM 638 C CA . GLU A 1 80 ? -13.992 4.530 21.932 1.00 58.97 80 GLU A CA 1
ATOM 639 C C . GLU A 1 80 ? -13.273 4.566 23.289 1.00 58.97 80 GLU A C 1
ATOM 641 O O . GLU A 1 80 ? -12.988 5.643 23.800 1.00 58.97 80 GLU A O 1
ATOM 646 N N . ASN A 1 81 ? -12.946 3.401 23.861 1.00 57.06 81 ASN A N 1
ATOM 647 C CA . ASN A 1 81 ? -12.128 3.304 25.077 1.00 57.06 81 ASN A CA 1
ATOM 648 C C . ASN A 1 81 ? -10.621 3.352 24.774 1.00 57.06 81 ASN A C 1
ATOM 650 O O . ASN A 1 81 ? -9.816 3.655 25.654 1.00 57.06 81 ASN A O 1
ATOM 654 N N . MET A 1 82 ? -10.218 3.067 23.534 1.00 56.00 82 MET A N 1
ATOM 655 C CA . MET A 1 82 ? -8.825 3.150 23.114 1.00 56.00 82 MET A CA 1
ATOM 656 C C . MET A 1 82 ? -8.469 4.602 22.781 1.00 56.00 82 MET A C 1
ATOM 658 O O . MET A 1 82 ? -8.511 5.021 21.629 1.00 56.00 82 MET A O 1
ATOM 662 N N . ASN A 1 83 ? -8.064 5.364 23.800 1.00 53.84 83 ASN A N 1
ATOM 663 C CA . ASN A 1 83 ? -7.441 6.680 23.638 1.00 53.84 83 ASN A CA 1
ATOM 664 C C . ASN A 1 83 ? -6.020 6.528 23.053 1.00 53.84 83 ASN A C 1
ATOM 666 O O . ASN A 1 83 ? -5.013 6.861 23.680 1.00 53.84 83 ASN A O 1
ATOM 670 N N . LYS A 1 84 ? -5.903 5.912 21.869 1.00 55.91 84 LYS A N 1
ATOM 671 C CA . LYS A 1 84 ? -4.635 5.836 21.151 1.00 55.91 84 LYS A CA 1
ATOM 672 C C . LYS A 1 84 ? -4.437 7.159 20.434 1.00 55.91 84 LYS A C 1
ATOM 674 O O . LYS A 1 84 ? -5.112 7.441 19.451 1.00 55.91 84 LYS A O 1
ATOM 679 N N . SER A 1 85 ? -3.467 7.938 20.906 1.00 63.31 85 SER A N 1
ATOM 680 C CA . SER A 1 85 ? -2.901 9.033 20.121 1.00 63.31 85 SER A CA 1
ATOM 681 C C . SER A 1 85 ? -2.572 8.512 18.716 1.00 63.31 85 SER A C 1
ATOM 683 O O . SER A 1 85 ? -1.839 7.525 18.565 1.00 63.31 85 SER A O 1
ATOM 685 N N . VAL A 1 86 ? -3.152 9.150 17.695 1.00 67.75 86 VAL A N 1
ATOM 686 C CA . VAL A 1 86 ? -2.946 8.810 16.277 1.00 67.75 86 VAL A CA 1
ATOM 687 C C . VAL A 1 86 ? -1.451 8.783 15.970 1.00 67.75 86 VAL A C 1
ATOM 689 O O . VAL A 1 86 ? -0.958 7.836 15.365 1.00 67.75 86 VAL A O 1
ATOM 692 N N . PHE A 1 87 ? -0.711 9.744 16.527 1.00 71.06 87 PHE A N 1
ATOM 693 C CA . PHE A 1 87 ? 0.737 9.848 16.393 1.00 71.06 87 PHE A CA 1
ATOM 694 C C . PHE A 1 87 ? 1.475 8.607 16.912 1.00 71.06 87 PHE A C 1
ATOM 696 O O . PHE A 1 87 ? 2.335 8.060 16.228 1.00 71.06 87 PHE A O 1
ATOM 703 N N . ARG A 1 88 ? 1.091 8.088 18.087 1.00 73.56 88 ARG A N 1
ATOM 704 C CA . ARG A 1 88 ? 1.715 6.885 18.663 1.00 73.56 88 ARG A CA 1
ATOM 705 C C . ARG A 1 88 ? 1.411 5.630 17.843 1.00 73.56 88 ARG A C 1
ATOM 707 O O . ARG A 1 88 ? 2.260 4.751 17.743 1.00 73.56 88 ARG A O 1
ATOM 714 N N . THR A 1 89 ? 0.221 5.539 17.251 1.00 75.38 89 THR A N 1
ATOM 715 C CA . THR A 1 89 ? -0.165 4.400 16.397 1.00 75.38 89 THR A CA 1
ATOM 716 C C . THR A 1 89 ? 0.571 4.423 15.060 1.00 75.38 89 THR A C 1
ATOM 718 O O . THR A 1 89 ? 1.029 3.378 14.597 1.00 75.38 89 THR A O 1
ATOM 721 N N . VAL A 1 90 ? 0.738 5.608 14.467 1.00 78.50 90 VAL A N 1
ATOM 722 C CA . VAL A 1 90 ? 1.536 5.797 13.249 1.00 78.50 90 VAL A CA 1
ATOM 723 C C . VAL A 1 90 ? 3.001 5.463 13.525 1.00 78.50 90 VAL A C 1
ATOM 725 O O . VAL A 1 90 ? 3.569 4.640 12.816 1.00 78.50 90 VAL A O 1
ATOM 728 N N . ALA A 1 91 ? 3.577 5.992 14.610 1.00 81.62 91 ALA A N 1
ATOM 729 C CA . ALA A 1 91 ? 4.956 5.695 15.000 1.00 81.62 91 ALA A CA 1
ATOM 730 C C . ALA A 1 91 ? 5.191 4.184 15.177 1.00 81.62 91 ALA A C 1
ATOM 732 O O . ALA A 1 91 ? 6.146 3.634 14.634 1.00 81.62 91 ALA A O 1
ATOM 733 N N . TRP A 1 92 ? 4.277 3.485 15.856 1.00 81.50 92 TRP A N 1
ATOM 734 C CA . TRP A 1 92 ? 4.342 2.026 15.989 1.00 81.50 92 TRP A CA 1
ATOM 735 C C . TRP A 1 92 ? 4.222 1.285 14.655 1.00 81.50 92 TRP A C 1
ATOM 737 O O . TRP A 1 92 ? 4.908 0.286 14.445 1.00 81.50 92 TRP A O 1
ATOM 747 N N . SER A 1 93 ? 3.380 1.772 13.742 1.00 82.06 93 SER A N 1
ATOM 748 C CA . SER A 1 93 ? 3.225 1.178 12.410 1.00 82.06 93 SER A CA 1
ATOM 749 C C . SER A 1 93 ? 4.484 1.350 11.558 1.00 82.06 93 SER A C 1
ATOM 751 O O . SER A 1 93 ? 4.802 0.450 10.790 1.00 82.06 93 SER A O 1
ATOM 753 N N . CYS A 1 94 ? 5.228 2.447 11.736 1.00 82.69 94 CYS A N 1
ATOM 754 C CA . CYS A 1 94 ? 6.505 2.683 11.060 1.00 82.69 94 CYS A CA 1
ATOM 755 C C . CYS A 1 94 ? 7.651 1.834 11.624 1.00 82.69 94 CYS A C 1
ATOM 757 O O . CYS A 1 94 ? 8.531 1.446 10.869 1.00 82.69 94 CYS A O 1
ATOM 759 N N . VAL A 1 95 ? 7.653 1.517 12.923 1.00 87.00 95 VAL A N 1
ATOM 760 C CA . VAL A 1 95 ? 8.707 0.689 13.548 1.00 87.00 95 VAL A CA 1
ATOM 761 C C . VAL A 1 95 ? 8.534 -0.799 13.228 1.00 87.00 95 VAL A C 1
ATOM 763 O O . VAL A 1 95 ? 9.515 -1.520 13.046 1.00 87.00 95 VAL A O 1
ATOM 766 N N . ARG A 1 96 ? 7.286 -1.259 13.104 1.00 85.56 96 ARG A N 1
ATOM 767 C CA . ARG A 1 96 ? 6.942 -2.656 12.809 1.00 85.56 96 ARG A CA 1
ATOM 768 C C . ARG A 1 96 ? 7.653 -3.261 11.579 1.00 85.56 96 ARG A C 1
ATOM 770 O O . ARG A 1 96 ? 8.146 -4.379 11.711 1.00 85.56 96 ARG A O 1
ATOM 777 N N . PRO A 1 97 ? 7.731 -2.604 10.403 1.00 84.75 97 PRO A N 1
ATOM 778 C CA . PRO A 1 97 ? 8.433 -3.161 9.246 1.00 84.75 97 PRO A CA 1
ATOM 779 C C . PRO A 1 97 ? 9.936 -3.327 9.488 1.00 84.75 97 PRO A C 1
ATOM 781 O O . PRO A 1 97 ? 10.489 -4.343 9.085 1.00 84.75 97 PRO A O 1
ATOM 784 N N . PHE A 1 98 ? 10.590 -2.398 10.194 1.00 87.75 98 PHE A N 1
ATOM 785 C CA . PHE A 1 98 ? 12.010 -2.543 10.537 1.00 87.75 98 PHE A CA 1
ATOM 786 C C . PHE A 1 98 ? 12.237 -3.690 11.519 1.00 87.75 98 PHE A C 1
ATOM 788 O O . PHE A 1 98 ? 13.179 -4.457 11.359 1.00 87.75 98 PHE A O 1
ATOM 795 N N . GLN A 1 99 ? 11.346 -3.852 12.499 1.00 87.38 99 GLN A N 1
ATOM 796 C CA . GLN A 1 99 ? 11.399 -4.999 13.401 1.00 87.38 99 GLN A CA 1
ATOM 797 C C . GLN A 1 99 ? 11.291 -6.313 12.627 1.00 87.38 99 GLN A C 1
ATOM 799 O O . GLN A 1 99 ? 12.146 -7.169 12.793 1.00 87.38 99 GLN A O 1
ATOM 804 N N . LEU A 1 100 ? 10.305 -6.450 11.738 1.00 87.94 100 LEU A N 1
ATOM 805 C CA . LEU A 1 100 ? 10.158 -7.644 10.900 1.00 87.94 100 LEU A CA 1
ATOM 806 C C . LEU A 1 100 ? 11.392 -7.883 10.020 1.00 87.94 100 LEU A C 1
ATOM 808 O O . LEU A 1 100 ? 11.840 -9.015 9.908 1.00 87.94 100 LEU A O 1
ATOM 812 N N . LEU A 1 101 ? 11.977 -6.832 9.444 1.00 87.00 101 LEU A N 1
ATOM 813 C CA . LEU A 1 101 ? 13.158 -6.959 8.590 1.00 87.00 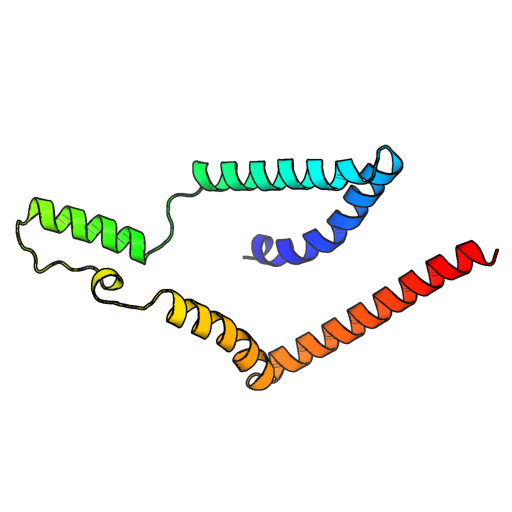101 LEU A CA 1
ATOM 814 C C . LEU A 1 101 ? 14.381 -7.512 9.339 1.00 87.00 101 LEU A C 1
ATOM 816 O O . LEU A 1 101 ? 15.113 -8.314 8.772 1.00 87.00 101 LEU A O 1
ATOM 820 N N . PHE A 1 102 ? 14.615 -7.088 10.585 1.00 87.19 102 PHE A N 1
ATOM 821 C CA . PHE A 1 102 ? 15.797 -7.499 11.355 1.00 87.19 102 PHE A CA 1
ATOM 822 C C . PHE A 1 102 ? 15.571 -8.728 12.245 1.00 87.19 102 PHE A C 1
ATOM 824 O O . PHE A 1 102 ? 16.524 -9.451 12.519 1.00 87.19 102 PHE A O 1
ATOM 831 N N . LEU A 1 103 ? 14.343 -8.960 12.718 1.00 88.19 103 LEU A N 1
ATOM 832 C CA . LEU A 1 103 ? 14.023 -10.076 13.617 1.00 88.19 103 LEU A CA 1
ATOM 833 C C . LEU A 1 103 ? 13.625 -11.350 12.860 1.00 88.19 103 LEU A C 1
ATOM 835 O O . LEU A 1 103 ? 13.863 -12.440 13.372 1.00 88.19 103 LEU A O 1
ATOM 839 N N . GLU A 1 104 ? 13.063 -11.241 11.652 1.00 91.12 104 GLU A N 1
ATOM 840 C CA . GLU A 1 104 ? 12.653 -12.401 10.849 1.00 91.12 104 GLU A CA 1
ATOM 841 C C . GLU A 1 104 ? 13.676 -12.695 9.739 1.00 91.12 104 GLU A C 1
ATOM 843 O O . GLU A 1 104 ? 13.729 -12.017 8.708 1.00 91.12 104 GLU A O 1
ATOM 848 N N . ALA A 1 105 ? 14.463 -13.763 9.908 1.00 87.44 105 ALA A N 1
ATOM 849 C CA . ALA A 1 105 ? 15.513 -14.155 8.958 1.00 87.44 105 ALA A CA 1
ATOM 850 C C . ALA A 1 105 ? 14.981 -14.459 7.540 1.00 87.44 105 ALA A C 1
ATOM 852 O O . ALA A 1 105 ? 15.657 -14.186 6.546 1.00 87.44 105 ALA A O 1
ATOM 853 N N . MET A 1 106 ? 13.755 -14.982 7.428 1.00 91.69 106 MET A N 1
ATOM 854 C CA . MET A 1 106 ? 13.116 -15.266 6.138 1.00 91.69 106 MET A CA 1
ATOM 855 C C . MET A 1 106 ? 12.833 -13.981 5.344 1.00 91.69 106 MET A C 1
ATOM 857 O O . MET A 1 106 ? 13.130 -13.915 4.151 1.00 91.69 106 MET A O 1
ATOM 861 N N . CYS A 1 107 ? 12.294 -12.947 6.000 1.00 87.75 107 CYS A N 1
ATOM 862 C CA . CYS A 1 107 ? 12.022 -11.659 5.359 1.00 87.75 107 CYS A CA 1
ATOM 863 C C . CYS A 1 107 ? 13.318 -10.989 4.896 1.00 87.75 107 CYS A C 1
ATOM 865 O O . CYS A 1 107 ? 13.383 -10.511 3.766 1.00 87.75 107 CYS A O 1
ATOM 867 N N . LEU A 1 108 ? 14.360 -11.017 5.731 1.00 90.88 108 LEU A N 1
ATOM 868 C CA . LEU A 1 108 ? 15.673 -10.470 5.394 1.00 90.88 108 LEU A CA 1
ATOM 869 C C . LEU A 1 108 ? 16.258 -11.132 4.138 1.00 90.88 108 LEU A C 1
ATOM 871 O O . LEU A 1 108 ? 16.691 -10.433 3.222 1.00 90.88 108 LEU A O 1
ATOM 875 N N . SER A 1 109 ? 16.217 -12.466 4.059 1.00 91.62 109 SER A N 1
ATOM 876 C CA . SER A 1 109 ? 16.698 -13.219 2.893 1.00 91.62 109 SER A CA 1
ATOM 877 C C . SER A 1 109 ? 15.964 -12.832 1.601 1.00 91.62 109 SER A C 1
ATOM 879 O O . SER A 1 109 ? 16.608 -12.556 0.587 1.00 91.62 109 SER A O 1
ATOM 881 N N . LEU A 1 110 ? 14.631 -12.732 1.642 1.00 91.06 110 LEU A N 1
ATOM 882 C CA . LEU A 1 110 ? 13.817 -12.340 0.485 1.00 91.06 110 LEU A CA 1
ATOM 883 C C . LEU A 1 110 ? 14.074 -10.891 0.048 1.00 91.06 110 LEU A C 1
ATOM 885 O O . LEU A 1 110 ? 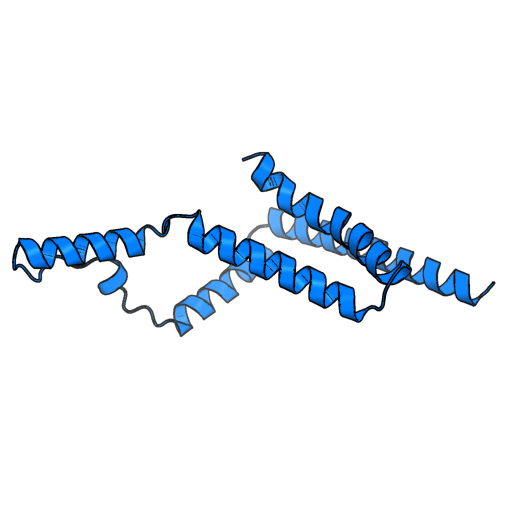14.124 -10.605 -1.151 1.00 91.06 110 LEU A O 1
ATOM 889 N N . CYS A 1 111 ? 14.267 -9.976 1.001 1.00 89.75 111 CYS A N 1
ATOM 890 C CA . CYS A 1 111 ? 14.601 -8.585 0.708 1.00 89.75 111 CYS A CA 1
ATOM 891 C C . CYS A 1 111 ? 15.982 -8.458 0.052 1.00 89.75 111 CYS A C 1
ATOM 893 O O . CYS A 1 111 ? 16.111 -7.718 -0.921 1.00 89.75 111 CYS A O 1
ATOM 895 N N . ILE A 1 112 ? 16.989 -9.202 0.525 1.00 93.62 112 ILE A N 1
ATOM 896 C CA . ILE A 1 112 ? 18.330 -9.216 -0.083 1.00 93.62 112 ILE A CA 1
ATOM 897 C C . ILE A 1 112 ? 18.278 -9.783 -1.502 1.00 93.62 112 ILE A C 1
ATOM 899 O O . ILE A 1 112 ? 18.812 -9.161 -2.419 1.00 93.62 112 ILE A O 1
ATOM 903 N N . LEU A 1 113 ? 17.603 -10.920 -1.701 1.00 93.69 113 LEU A N 1
ATOM 904 C CA . LEU A 1 113 ? 17.412 -11.509 -3.029 1.00 93.69 113 LEU A CA 1
ATOM 905 C C . LEU A 1 113 ? 16.778 -10.492 -3.992 1.00 93.69 113 LEU A C 1
ATOM 907 O O . LEU A 1 113 ? 17.283 -10.275 -5.092 1.00 93.69 113 LEU A O 1
ATOM 911 N N . SER A 1 114 ? 15.701 -9.835 -3.554 1.00 88.88 114 SER A N 1
ATOM 912 C CA . SER A 1 114 ? 14.994 -8.835 -4.359 1.00 88.88 114 SER A CA 1
ATOM 913 C C . SER A 1 114 ? 15.877 -7.623 -4.673 1.00 88.88 114 SER A C 1
ATOM 915 O O . SER A 1 114 ? 15.859 -7.134 -5.800 1.00 88.88 114 SER A O 1
ATOM 917 N N . ALA A 1 115 ? 16.680 -7.156 -3.710 1.00 91.62 115 ALA A N 1
ATOM 918 C CA . ALA A 1 115 ? 17.594 -6.031 -3.893 1.00 91.62 115 ALA A CA 1
ATOM 919 C C . ALA A 1 115 ? 18.710 -6.341 -4.901 1.00 91.62 115 ALA A C 1
ATOM 921 O O . ALA A 1 115 ? 19.002 -5.505 -5.754 1.00 91.62 115 ALA A O 1
ATOM 922 N N . ILE A 1 116 ? 19.298 -7.542 -4.845 1.00 94.56 116 ILE A N 1
ATOM 923 C CA . ILE A 1 116 ? 20.310 -7.987 -5.814 1.00 94.56 116 ILE A CA 1
ATOM 924 C C . ILE A 1 116 ? 19.694 -8.079 -7.214 1.00 94.56 116 ILE A C 1
ATOM 926 O O . ILE A 1 116 ? 20.274 -7.570 -8.170 1.00 94.56 116 ILE A O 1
ATOM 930 N N . LEU A 1 117 ? 18.504 -8.674 -7.335 1.00 89.62 117 LEU A N 1
ATOM 931 C CA . LEU A 1 117 ? 17.811 -8.822 -8.616 1.00 89.62 117 LEU A CA 1
ATOM 932 C C . LEU A 1 117 ? 17.476 -7.461 -9.245 1.00 89.62 117 LEU A C 1
ATOM 934 O O . LEU A 1 117 ? 17.757 -7.243 -10.422 1.00 89.62 117 LEU A O 1
ATOM 938 N N . LEU A 1 118 ? 16.947 -6.522 -8.453 1.00 87.06 118 LEU A N 1
ATOM 939 C CA . LEU A 1 118 ? 16.720 -5.139 -8.882 1.00 87.06 118 LEU A CA 1
ATOM 940 C C . LEU A 1 118 ? 18.032 -4.442 -9.267 1.00 87.06 118 LEU A C 1
ATOM 942 O O . LEU A 1 118 ? 18.075 -3.767 -10.290 1.00 87.06 118 LEU A O 1
ATOM 946 N N . GLY A 1 119 ? 19.102 -4.626 -8.490 1.00 87.81 119 GLY A N 1
ATOM 947 C CA . GLY A 1 119 ? 20.421 -4.061 -8.784 1.00 87.81 119 GLY A CA 1
ATOM 948 C C . GLY A 1 119 ? 20.968 -4.520 -10.137 1.00 87.81 119 GLY A C 1
ATOM 949 O O . GLY A 1 119 ? 21.372 -3.688 -10.945 1.00 87.81 119 GLY A O 1
ATOM 950 N N . ILE A 1 120 ? 20.908 -5.825 -10.418 1.00 88.50 120 ILE A N 1
ATOM 951 C CA . ILE A 1 120 ? 21.311 -6.391 -11.714 1.00 88.50 120 ILE A CA 1
ATOM 952 C C . ILE A 1 120 ? 20.445 -5.822 -12.846 1.00 88.50 120 ILE A C 1
ATOM 954 O O . ILE A 1 120 ? 20.976 -5.410 -13.876 1.00 88.50 120 ILE A O 1
ATOM 958 N N . LEU A 1 121 ? 19.125 -5.748 -12.652 1.00 83.88 121 LEU A N 1
ATOM 959 C CA . LEU A 1 121 ? 18.198 -5.224 -13.656 1.00 83.88 121 LEU A CA 1
ATOM 960 C C . LEU A 1 121 ? 18.486 -3.753 -14.000 1.00 83.88 121 LEU A C 1
ATOM 962 O O . LEU A 1 121 ? 18.498 -3.391 -15.175 1.00 83.88 121 LEU A O 1
ATOM 966 N N . TYR A 1 122 ? 18.771 -2.909 -13.005 1.00 82.06 122 TYR A N 1
ATOM 967 C CA . TYR A 1 122 ? 19.129 -1.508 -13.244 1.00 82.06 122 TYR A CA 1
ATOM 968 C C . TYR A 1 122 ? 20.490 -1.342 -13.924 1.00 82.06 122 TYR A C 1
ATOM 970 O O . TYR A 1 122 ? 20.619 -0.477 -14.790 1.00 82.06 122 TYR A O 1
ATOM 978 N N . LEU A 1 123 ? 21.487 -2.164 -13.575 1.00 84.38 123 LEU A N 1
ATOM 979 C CA . LEU A 1 123 ? 22.782 -2.158 -14.266 1.00 84.38 123 LEU A CA 1
ATOM 980 C C . LEU A 1 123 ? 22.619 -2.528 -15.747 1.00 84.38 123 LEU A C 1
ATOM 982 O O . LEU A 1 123 ? 23.124 -1.816 -16.610 1.0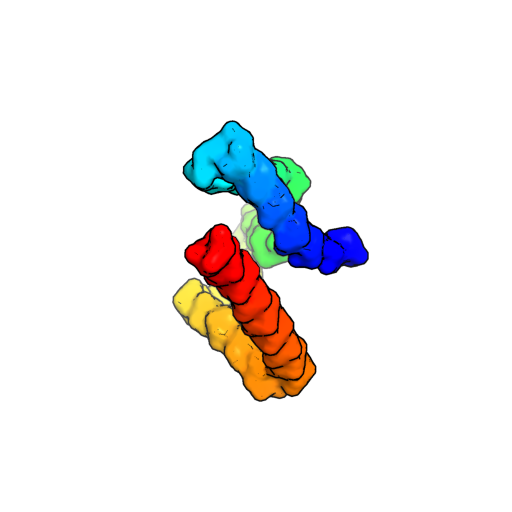0 84.38 123 LEU A O 1
ATOM 986 N N . TYR A 1 124 ? 21.831 -3.565 -16.045 1.00 78.88 124 TYR A N 1
ATOM 987 C CA . TYR A 1 124 ? 21.547 -3.993 -17.416 1.00 78.88 124 TYR A CA 1
ATOM 988 C C . TYR A 1 124 ? 20.842 -2.907 -18.251 1.00 78.88 124 TYR A C 1
ATOM 990 O O . TYR A 1 124 ? 21.221 -2.642 -19.392 1.00 78.88 124 TYR A O 1
ATOM 998 N N . VAL A 1 125 ? 19.844 -2.223 -17.678 1.00 71.69 125 VAL A N 1
ATOM 999 C CA . VAL A 1 125 ? 19.164 -1.093 -18.344 1.00 71.69 125 VAL A CA 1
ATOM 1000 C C . VAL A 1 125 ? 20.121 0.087 -18.573 1.00 71.69 125 VAL A C 1
ATOM 1002 O O . VAL A 1 125 ? 20.053 0.755 -19.611 1.00 71.69 125 VAL A O 1
ATOM 1005 N N . GLY A 1 126 ? 21.034 0.336 -17.630 1.00 67.75 126 GLY A N 1
ATOM 1006 C CA . GLY A 1 126 ? 22.072 1.357 -17.753 1.00 67.75 126 GLY A CA 1
ATOM 1007 C C . GLY A 1 126 ? 23.024 1.092 -18.922 1.00 67.75 126 GLY A C 1
ATOM 1008 O O . GLY A 1 126 ? 23.254 1.985 -19.736 1.00 67.75 126 GLY A O 1
ATOM 1009 N N . GLU A 1 127 ? 23.515 -0.141 -19.062 1.00 58.41 127 GLU A N 1
ATOM 1010 C CA . GLU A 1 127 ? 24.403 -0.536 -20.163 1.00 58.41 127 GLU A CA 1
ATOM 1011 C C . GLU A 1 127 ? 23.721 -0.445 -21.535 1.00 58.41 127 GLU A C 1
ATOM 1013 O O . GLU A 1 127 ? 24.305 0.095 -22.475 1.00 58.41 127 GLU A O 1
ATOM 1018 N N . GLY A 1 128 ? 22.463 -0.888 -21.648 1.00 58.69 128 GLY A N 1
ATOM 1019 C CA . GLY A 1 128 ? 21.696 -0.791 -22.897 1.00 58.69 128 GLY A CA 1
ATOM 1020 C C . GLY A 1 128 ? 21.453 0.652 -23.354 1.00 58.69 128 GLY A C 1
ATOM 1021 O O . GLY A 1 128 ? 21.426 0.930 -24.553 1.00 58.69 128 GLY A O 1
ATOM 1022 N N . THR A 1 129 ? 21.344 1.590 -22.409 1.00 54.34 129 THR A N 1
ATOM 1023 C CA . THR A 1 129 ? 21.229 3.020 -22.723 1.00 54.34 129 THR A CA 1
ATOM 1024 C C . THR A 1 129 ? 22.570 3.581 -23.195 1.00 54.34 129 THR A C 1
ATOM 1026 O O . THR A 1 129 ? 22.606 4.312 -24.177 1.00 54.34 129 THR A O 1
ATOM 1029 N N . ILE A 1 130 ? 23.682 3.217 -22.548 1.00 53.94 130 ILE A N 1
ATOM 1030 C CA . ILE A 1 130 ? 25.026 3.705 -22.899 1.00 53.94 130 ILE A CA 1
ATOM 1031 C C . ILE A 1 130 ? 25.480 3.169 -24.267 1.00 53.94 130 ILE A C 1
ATOM 1033 O O . ILE A 1 130 ? 26.058 3.918 -25.050 1.00 53.94 130 ILE A O 1
ATOM 1037 N N . ALA A 1 131 ? 25.163 1.915 -24.600 1.00 53.31 131 ALA A N 1
ATOM 1038 C CA . ALA A 1 131 ? 25.497 1.330 -25.898 1.00 53.31 131 ALA A CA 1
ATOM 1039 C C . ALA A 1 131 ? 24.816 2.057 -27.076 1.00 53.31 131 ALA A C 1
ATOM 1041 O O . ALA A 1 131 ? 25.447 2.248 -28.109 1.00 53.31 131 ALA A O 1
ATOM 1042 N N . HIS A 1 132 ? 23.577 2.537 -26.916 1.00 51.03 132 HIS A N 1
ATOM 1043 C CA . HIS A 1 132 ? 22.868 3.314 -27.946 1.00 51.03 132 HIS A CA 1
ATOM 1044 C C . HIS A 1 132 ? 23.449 4.730 -28.159 1.00 51.03 132 HIS A C 1
ATOM 1046 O O . HIS A 1 132 ? 23.148 5.374 -29.156 1.00 51.03 132 HIS A O 1
ATOM 1052 N N . TRP A 1 133 ? 24.259 5.252 -27.232 1.00 48.19 133 TRP A N 1
ATOM 1053 C CA . TRP A 1 133 ? 24.947 6.543 -27.404 1.00 48.19 133 TRP A CA 1
ATOM 1054 C C . TRP A 1 133 ? 26.389 6.401 -27.913 1.00 48.19 133 TRP A C 1
ATOM 1056 O O . TRP A 1 133 ? 27.013 7.410 -28.238 1.00 48.19 133 TRP A O 1
ATOM 1066 N N . ILE A 1 134 ? 26.931 5.178 -27.949 1.00 53.72 13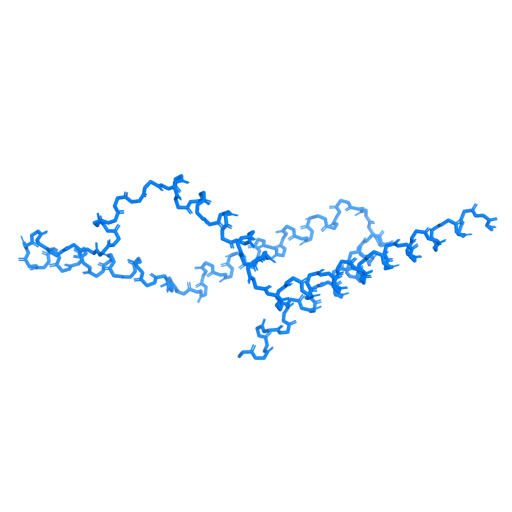4 ILE A N 1
ATOM 1067 C CA . ILE A 1 134 ? 28.309 4.884 -28.377 1.00 53.72 134 ILE A CA 1
ATOM 1068 C C . ILE A 1 134 ? 28.368 4.352 -29.825 1.00 53.72 134 ILE A C 1
ATOM 1070 O O . ILE A 1 134 ? 29.425 4.444 -30.451 1.00 53.72 134 ILE A O 1
ATOM 1074 N N . TYR A 1 135 ? 27.254 3.862 -30.377 1.00 42.88 135 TYR A N 1
ATOM 1075 C CA . TYR A 1 135 ? 27.090 3.509 -31.796 1.00 42.88 135 TYR A CA 1
ATOM 1076 C C . TYR A 1 135 ? 26.162 4.495 -32.505 1.00 42.88 135 TYR A C 1
ATOM 1078 O O . TYR A 1 135 ? 26.370 4.706 -33.721 1.00 42.88 135 TYR A O 1
#

Secondary structure (DSSP, 8-state):
-HHHHHHHHHHHHHHHHHHHHHHHHS-HHHHHHHHHHHHHHHHHHHHHHS----HHHHHHHHHHHHHHHH--TT---HHHH----HHHHHHHHHHHHHHHHHH-HHHHHHHHHHHHHHHHHHHHHHHHHHHHHH-

Sequence (135 aa):
MAFYTAAPFVGPEIGPIVGGFINYYTNWRWTFYVLLIWSGGMLAAIITLVPETYHPVLLRKKAIKLRKDTGNPAWRAPIENMNKSVFRTVAWSCVRPFQLLFLEAMCLSLCILSAILLGILYLYVGEGTIAHWIY

Organism: NCBI:txid2773714

pLDDT: mean 79.06, std 12.36, range [42.88, 94.56]